Protein AF-A0A2K3PQ60-F1 (afdb_monomer_lite)

Secondary structure (DSSP, 8-state):
------SS-S-S---S-TTTT-S-TT-TTTTTSHHHHTTGGGS-SSSHHHHHHHHHHHHHSTTHHHHHHHHHHHH-STHHHHHHHHHHHHHHHHHHHHHHHHHHHHHHHHHHHHHHHTTTTS----------------S-HHHHHHHHHHHHHHHHHHHHT-----

Organism: Trifolium pratense (NCBI:txid57577)

pLDDT: mean 74.48, std 17.89, range [38.78, 97.0]

Radius of gyration: 37.46 Å; chains: 1; bounding box: 110×28×104 Å

Sequence (166 aa):
DSLPPSCKNVEIDKAPNIFGGLVNAGNPDLEATDLAANDYLLFNFNDYPNGMVTLFNLLVSEVWEELMESYRDLTGTSWSYVYFISFYLITVLLLLNLIIAFVLEAFFAEIELESSENSDGNDKEVAGDRYPRRRTLGTKSRSQRVDALLHHMLSAELSQNQPSNT

InterPro domains:
  IPR005821 Ion transport domain [PF00520] (37-108)
  IPR044581 Two pore calcium channel protein 1, plant [PTHR46988] (17-162)

Structure (mmCIF, N/CA/C/O backbone):
data_AF-A0A2K3PQ60-F1
#
_entry.id   AF-A0A2K3PQ60-F1
#
loop_
_atom_site.group_PDB
_atom_site.id
_atom_site.type_symbol
_atom_site.label_atom_id
_atom_site.label_alt_id
_atom_site.label_comp_id
_atom_site.label_asym_id
_atom_site.label_entity_id
_atom_site.label_seq_id
_atom_site.pdbx_PDB_ins_code
_atom_site.Cartn_x
_atom_site.Cartn_y
_atom_site.Cartn_z
_atom_site.occupancy
_atom_site.B_iso_or_equiv
_atom_site.auth_seq_id
_atom_site.auth_comp_id
_atom_site.auth_asym_id
_atom_site.auth_atom_id
_atom_site.pdbx_PDB_model_num
ATOM 1 N N . ASP A 1 1 ? 26.338 -11.193 -45.233 1.00 41.50 1 ASP A N 1
ATOM 2 C CA . ASP A 1 1 ? 25.538 -10.275 -44.400 1.00 41.50 1 ASP A CA 1
ATOM 3 C C . ASP A 1 1 ? 24.624 -11.059 -43.483 1.00 41.50 1 ASP A C 1
ATOM 5 O O . ASP A 1 1 ? 23.503 -11.418 -43.816 1.00 41.50 1 ASP A O 1
ATOM 9 N N . SER A 1 2 ? 25.209 -11.452 -42.358 1.00 45.62 2 SER A N 1
ATOM 10 C CA . SER A 1 2 ? 24.643 -12.317 -41.332 1.00 45.62 2 SER A CA 1
ATOM 11 C C . SER A 1 2 ? 23.866 -11.490 -40.311 1.00 45.62 2 SER A C 1
ATOM 13 O O . SER A 1 2 ? 24.456 -10.910 -39.402 1.00 45.62 2 SER A O 1
ATOM 15 N N . LEU A 1 3 ? 22.545 -11.463 -40.441 1.00 57.12 3 LEU A N 1
ATOM 16 C CA . LEU A 1 3 ? 21.645 -11.160 -39.331 1.00 57.12 3 LEU A CA 1
ATOM 17 C C . LEU A 1 3 ? 21.196 -12.491 -38.721 1.00 57.12 3 LEU A C 1
ATOM 19 O O . LEU A 1 3 ? 20.536 -13.259 -39.424 1.00 57.12 3 LEU A O 1
ATOM 23 N N . PRO A 1 4 ? 21.510 -12.801 -37.453 1.00 51.75 4 PRO A N 1
ATOM 24 C CA . PRO A 1 4 ? 20.828 -13.880 -36.766 1.00 51.75 4 PRO A CA 1
ATOM 25 C C . PRO A 1 4 ? 19.471 -13.377 -36.242 1.00 51.75 4 PRO A C 1
ATOM 27 O O . PRO A 1 4 ? 19.413 -12.401 -35.488 1.00 51.75 4 PRO A O 1
ATOM 30 N N . PRO A 1 5 ? 18.360 -14.035 -36.609 1.00 63.16 5 PRO A N 1
ATOM 31 C CA . PRO A 1 5 ? 17.075 -13.826 -35.976 1.00 63.16 5 PRO A CA 1
ATOM 32 C C . PRO A 1 5 ? 17.008 -14.740 -34.754 1.00 63.16 5 PRO A C 1
ATOM 34 O O . PRO A 1 5 ? 16.915 -15.951 -34.919 1.00 63.16 5 PRO A O 1
ATOM 37 N N . SER A 1 6 ? 17.075 -14.181 -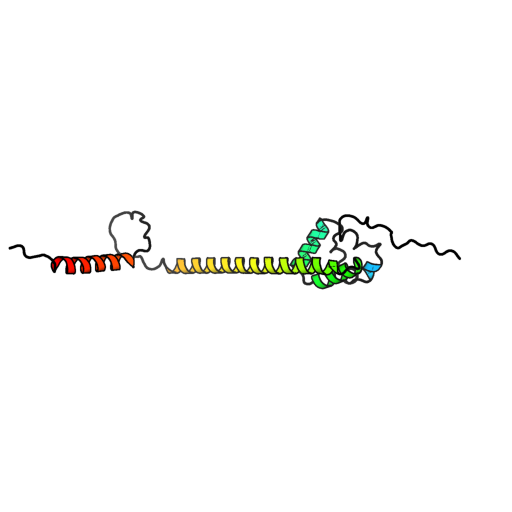33.544 1.00 51.06 6 SER A N 1
ATOM 38 C CA . SER A 1 6 ? 16.396 -14.691 -32.332 1.00 51.06 6 SER A CA 1
ATOM 39 C C . SER A 1 6 ? 17.040 -14.146 -31.061 1.00 51.06 6 SER A C 1
ATOM 41 O O . SER A 1 6 ? 17.821 -14.825 -30.411 1.00 51.06 6 SER A O 1
ATOM 43 N N . CYS A 1 7 ? 16.619 -12.950 -30.659 1.00 49.50 7 CYS A N 1
ATOM 44 C CA . CYS A 1 7 ? 16.615 -12.547 -29.248 1.00 49.50 7 CYS A CA 1
ATOM 45 C C . CYS A 1 7 ? 15.219 -12.041 -28.853 1.00 49.50 7 CYS A C 1
ATOM 47 O O . CYS A 1 7 ? 15.092 -11.080 -28.109 1.00 49.50 7 CYS A O 1
ATOM 49 N N . LYS A 1 8 ? 14.150 -12.631 -29.411 1.00 51.28 8 LYS A N 1
ATOM 50 C CA . LYS A 1 8 ? 12.766 -12.333 -28.991 1.00 51.28 8 LYS A CA 1
ATOM 51 C C . LYS A 1 8 ? 12.155 -13.403 -28.084 1.00 51.28 8 LYS A C 1
ATOM 53 O O . LYS A 1 8 ? 11.073 -13.180 -27.569 1.00 51.28 8 LYS A O 1
ATOM 58 N N . ASN A 1 9 ? 12.853 -14.520 -27.864 1.00 44.72 9 ASN A N 1
ATOM 59 C CA . ASN A 1 9 ? 12.321 -15.685 -27.150 1.00 44.72 9 ASN A CA 1
ATOM 60 C C . ASN A 1 9 ? 13.321 -16.269 -26.138 1.00 44.72 9 ASN A C 1
ATOM 62 O O . ASN A 1 9 ? 13.323 -17.477 -25.910 1.00 44.72 9 ASN A O 1
ATOM 66 N N . VAL A 1 10 ? 14.187 -15.437 -25.551 1.00 47.00 10 VAL A N 1
ATOM 67 C CA . VAL A 1 10 ? 14.928 -15.858 -24.356 1.00 47.00 10 VAL A CA 1
ATOM 68 C C . VAL A 1 10 ? 13.956 -15.761 -23.184 1.00 47.00 10 VAL A C 1
ATOM 70 O O . VAL A 1 10 ? 13.813 -14.727 -22.544 1.00 47.00 10 VAL A O 1
ATOM 73 N N . GLU A 1 11 ? 13.258 -16.877 -22.988 1.00 49.69 11 GLU A N 1
ATOM 74 C CA . GLU A 1 11 ? 13.040 -17.430 -21.656 1.00 49.69 11 GLU A CA 1
ATOM 75 C C . GLU A 1 11 ? 11.969 -16.713 -20.818 1.00 49.69 11 GLU A C 1
ATOM 77 O O . GLU A 1 11 ? 12.224 -16.016 -19.835 1.00 49.69 11 GLU A O 1
ATOM 82 N N . ILE A 1 12 ? 10.714 -17.010 -21.173 1.00 47.19 12 ILE A N 1
ATOM 83 C CA . ILE A 1 12 ? 9.588 -17.115 -20.229 1.00 47.19 12 ILE A CA 1
ATOM 84 C C . ILE A 1 12 ? 9.868 -18.308 -19.290 1.00 47.19 12 ILE A C 1
ATOM 86 O O . ILE A 1 12 ? 9.159 -19.305 -19.303 1.00 47.19 12 ILE A O 1
ATOM 90 N N . ASP A 1 13 ? 10.966 -18.232 -18.546 1.00 44.25 13 ASP A N 1
ATOM 91 C CA . ASP A 1 13 ? 11.370 -19.199 -17.516 1.00 44.25 13 ASP A CA 1
ATOM 92 C C . ASP A 1 13 ? 12.021 -18.459 -16.329 1.00 44.25 13 ASP A C 1
ATOM 94 O O . ASP A 1 13 ? 12.782 -19.008 -15.532 1.00 44.25 13 ASP A O 1
ATOM 98 N N . LYS A 1 14 ? 11.693 -17.167 -16.167 1.00 49.06 14 LYS A N 1
ATOM 99 C CA . LYS A 1 14 ? 11.963 -16.455 -14.919 1.00 49.06 14 LYS A CA 1
ATOM 100 C C . LYS A 1 14 ? 10.977 -16.955 -13.863 1.00 49.06 14 LYS A C 1
ATOM 102 O O . LYS A 1 14 ? 9.769 -16.862 -14.048 1.00 49.06 14 LYS A O 1
ATOM 107 N N . ALA A 1 15 ? 11.557 -17.528 -12.812 1.00 46.41 15 ALA A N 1
ATOM 108 C CA . ALA A 1 15 ? 11.003 -18.024 -11.556 1.00 46.41 15 ALA A CA 1
ATOM 109 C C . ALA A 1 15 ? 9.571 -17.572 -11.167 1.00 46.41 15 ALA A C 1
ATOM 111 O O . ALA A 1 15 ? 9.178 -16.439 -11.422 1.00 46.41 15 ALA A O 1
ATOM 112 N N . PRO A 1 16 ? 8.830 -18.384 -10.385 1.00 55.47 16 PRO A N 1
ATOM 113 C CA . PRO A 1 16 ? 7.489 -18.051 -9.876 1.00 55.47 16 PRO A CA 1
ATOM 114 C C . PRO A 1 16 ? 7.423 -16.812 -8.955 1.00 55.47 16 PRO A C 1
ATOM 116 O O . PRO A 1 16 ? 6.356 -16.492 -8.437 1.00 55.47 16 PRO A O 1
ATOM 119 N N . ASN A 1 17 ? 8.542 -16.119 -8.726 1.00 67.06 17 ASN A N 1
ATOM 120 C CA . ASN A 1 17 ? 8.611 -14.903 -7.933 1.00 67.06 17 ASN A CA 1
ATOM 121 C C . ASN A 1 17 ? 8.631 -13.677 -8.860 1.00 67.06 17 ASN A C 1
ATOM 123 O O . ASN A 1 17 ? 9.671 -13.327 -9.411 1.00 67.06 17 ASN A O 1
ATOM 127 N N . ILE A 1 18 ? 7.471 -13.028 -8.997 1.00 76.69 18 ILE A N 1
ATOM 128 C CA . ILE A 1 18 ? 7.220 -11.867 -9.873 1.00 76.69 18 ILE A CA 1
ATOM 129 C C . ILE A 1 18 ? 8.225 -10.725 -9.636 1.00 76.69 18 ILE A C 1
ATOM 131 O O . ILE A 1 18 ? 8.555 -9.999 -10.569 1.00 76.69 18 ILE A O 1
ATOM 135 N N . PHE A 1 19 ? 8.739 -10.593 -8.409 1.00 84.81 19 PHE A N 1
ATOM 136 C CA . PHE A 1 19 ? 9.642 -9.511 -8.007 1.00 84.81 19 PHE A CA 1
ATOM 137 C C . PHE A 1 19 ? 11.022 -9.995 -7.536 1.00 84.81 19 PHE A C 1
ATOM 139 O O . PHE A 1 19 ? 11.863 -9.195 -7.122 1.00 84.81 19 PHE A O 1
ATOM 146 N N . GLY A 1 20 ? 11.266 -11.305 -7.592 1.00 83.62 20 GLY A N 1
ATOM 147 C CA . GLY A 1 20 ? 12.489 -11.911 -7.084 1.00 83.62 20 GLY A CA 1
ATOM 148 C C . GLY A 1 20 ? 13.692 -11.604 -7.966 1.00 83.62 20 GLY A C 1
ATOM 149 O O . GLY A 1 20 ? 13.667 -11.837 -9.173 1.00 83.62 20 GLY A O 1
ATOM 150 N N . GLY A 1 21 ? 14.770 -11.114 -7.357 1.00 84.38 21 GLY A N 1
ATOM 151 C CA . GLY A 1 21 ? 16.031 -10.855 -8.042 1.00 84.38 21 GLY A CA 1
ATOM 152 C C . GLY A 1 21 ? 16.048 -9.573 -8.874 1.00 84.38 21 GLY A C 1
ATOM 153 O O . GLY A 1 21 ? 17.008 -9.377 -9.610 1.00 84.38 21 GLY A O 1
ATOM 154 N N . LEU A 1 22 ? 15.037 -8.701 -8.780 1.00 84.81 22 LEU A N 1
ATOM 155 C CA . LEU A 1 22 ? 15.017 -7.420 -9.504 1.00 84.81 22 LEU A CA 1
ATOM 156 C C . LEU A 1 22 ? 15.971 -6.386 -8.892 1.00 84.81 22 LEU A C 1
ATOM 158 O O . LEU A 1 22 ? 16.652 -5.663 -9.619 1.00 84.81 22 LEU A O 1
ATOM 162 N N . VAL A 1 23 ? 16.048 -6.348 -7.562 1.00 85.44 23 VAL A N 1
ATOM 163 C CA . VAL A 1 23 ? 16.907 -5.425 -6.813 1.00 85.44 23 VAL A CA 1
ATOM 164 C C . VAL A 1 23 ? 18.216 -6.141 -6.501 1.00 85.44 23 VAL A C 1
ATOM 166 O O . VAL A 1 23 ? 18.329 -6.847 -5.502 1.00 85.44 23 VAL A O 1
ATOM 169 N N . ASN A 1 24 ? 19.200 -6.035 -7.391 1.00 84.88 24 ASN A N 1
ATOM 170 C CA . ASN A 1 24 ? 20.519 -6.631 -7.200 1.00 84.88 24 ASN A CA 1
ATOM 171 C C . ASN A 1 24 ? 21.621 -5.722 -7.773 1.00 84.88 24 ASN A C 1
ATOM 173 O O . ASN A 1 24 ? 21.385 -4.993 -8.731 1.00 84.88 24 ASN A O 1
ATOM 177 N N . ALA A 1 25 ? 22.836 -5.807 -7.224 1.00 78.25 25 ALA A N 1
ATOM 178 C CA . ALA A 1 25 ? 23.977 -4.974 -7.631 1.00 78.25 25 ALA A CA 1
ATOM 179 C C . ALA A 1 25 ? 24.477 -5.223 -9.073 1.00 78.25 25 ALA A C 1
ATOM 181 O O . ALA A 1 25 ? 25.339 -4.503 -9.564 1.00 78.25 25 ALA A O 1
ATOM 182 N N . GLY A 1 26 ? 23.986 -6.269 -9.743 1.00 77.06 26 GLY A N 1
ATOM 183 C CA . GLY A 1 26 ? 24.288 -6.573 -11.141 1.00 77.06 26 GLY A CA 1
ATOM 184 C C . GLY A 1 26 ? 23.251 -6.036 -12.130 1.00 77.06 26 GLY A C 1
ATOM 185 O O . GLY A 1 26 ? 23.427 -6.237 -13.331 1.00 77.06 26 GLY A O 1
ATOM 186 N N . ASN A 1 27 ? 22.179 -5.391 -11.657 1.00 83.19 27 ASN A N 1
ATOM 187 C CA . ASN A 1 27 ? 21.133 -4.832 -12.500 1.00 83.19 27 ASN A CA 1
ATOM 188 C C . ASN A 1 27 ? 21.428 -3.348 -12.795 1.00 83.19 27 ASN A C 1
ATOM 190 O O . ASN A 1 27 ? 21.254 -2.520 -11.903 1.00 83.19 27 ASN A O 1
ATOM 194 N N . PRO A 1 28 ? 21.855 -2.984 -14.019 1.00 82.25 28 PRO A N 1
ATOM 195 C CA . PRO A 1 28 ? 22.188 -1.598 -14.351 1.00 82.25 28 PRO A CA 1
ATOM 196 C C . PRO A 1 28 ? 20.964 -0.674 -14.342 1.00 82.25 28 PRO A C 1
ATOM 198 O O . PRO A 1 28 ? 21.117 0.524 -14.126 1.00 82.25 28 PRO A O 1
ATOM 201 N N . ASP A 1 29 ? 19.762 -1.222 -14.536 1.00 83.50 29 ASP A N 1
ATOM 202 C CA . ASP A 1 29 ? 18.521 -0.445 -14.541 1.00 83.50 29 ASP A CA 1
ATOM 203 C C . ASP A 1 29 ? 18.135 0.011 -13.123 1.00 83.50 29 ASP A C 1
ATOM 205 O O . ASP A 1 29 ? 17.374 0.958 -12.968 1.00 83.50 29 ASP A O 1
ATOM 209 N N . LEU A 1 30 ? 18.698 -0.614 -12.082 1.00 84.69 30 LEU A N 1
ATOM 210 C CA . LEU A 1 30 ? 18.457 -0.262 -10.682 1.00 84.69 30 LEU A CA 1
ATOM 211 C C . LEU A 1 30 ? 19.082 1.082 -10.296 1.00 84.69 30 LEU A C 1
ATOM 213 O O . LEU A 1 30 ? 18.458 1.853 -9.575 1.00 84.69 30 LEU A O 1
ATOM 217 N N . GLU A 1 31 ? 20.275 1.387 -10.809 1.00 81.75 31 GLU A N 1
ATOM 218 C CA . GLU A 1 31 ? 20.984 2.652 -10.546 1.00 81.75 31 GLU A CA 1
ATOM 219 C C . GLU A 1 31 ? 20.219 3.876 -11.072 1.00 81.75 31 GLU A C 1
ATOM 221 O O . GLU A 1 31 ? 20.435 4.996 -10.617 1.00 81.75 31 GLU A O 1
ATOM 226 N N . ALA A 1 32 ? 19.320 3.669 -12.039 1.00 81.94 32 ALA A N 1
ATOM 227 C CA . ALA A 1 32 ? 18.470 4.717 -12.590 1.00 81.94 32 ALA A CA 1
ATOM 228 C C . ALA A 1 32 ? 17.185 4.951 -11.777 1.00 81.94 32 ALA A C 1
ATOM 230 O O . ALA A 1 32 ? 16.455 5.892 -12.079 1.00 81.94 32 ALA A O 1
ATOM 231 N N . THR A 1 33 ? 16.897 4.108 -10.781 1.00 86.19 33 THR A N 1
ATOM 232 C CA . THR A 1 33 ? 15.675 4.193 -9.972 1.00 86.19 33 THR A CA 1
ATOM 233 C C . THR A 1 33 ? 15.905 4.912 -8.649 1.00 86.19 33 THR A C 1
ATOM 235 O O . THR A 1 33 ? 17.001 4.877 -8.081 1.00 86.19 33 THR A O 1
ATOM 238 N N . ASP A 1 34 ? 14.833 5.485 -8.102 1.00 84.50 34 ASP A N 1
ATOM 239 C CA . ASP A 1 34 ? 14.861 6.156 -6.799 1.00 84.50 34 ASP A CA 1
ATOM 240 C C . ASP A 1 34 ? 15.229 5.200 -5.652 1.00 84.50 34 ASP A C 1
ATOM 242 O O . ASP A 1 34 ? 15.772 5.628 -4.634 1.00 84.50 34 ASP A O 1
ATOM 246 N N . LEU A 1 35 ? 15.050 3.885 -5.841 1.00 85.31 35 LEU A N 1
ATOM 247 C CA . LEU A 1 35 ? 15.510 2.878 -4.881 1.00 85.31 35 LEU A CA 1
ATOM 248 C C . LEU A 1 35 ? 17.019 2.929 -4.627 1.00 85.31 35 LEU A C 1
ATOM 250 O O . LEU A 1 35 ? 17.446 2.756 -3.486 1.00 85.31 35 LEU A O 1
ATOM 254 N N . ALA A 1 36 ? 17.826 3.135 -5.668 1.00 84.50 36 ALA A N 1
ATOM 255 C CA . ALA A 1 36 ? 19.272 3.264 -5.514 1.00 84.50 36 ALA A CA 1
ATOM 256 C C . ALA A 1 36 ? 19.649 4.661 -5.003 1.00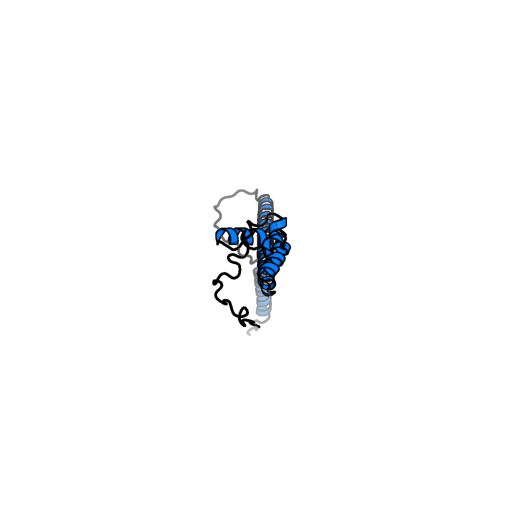 84.50 36 ALA A C 1
ATOM 258 O O . ALA A 1 36 ? 20.518 4.786 -4.141 1.00 84.50 36 ALA A O 1
ATOM 259 N N . ALA A 1 37 ? 18.959 5.701 -5.482 1.00 84.44 37 ALA A N 1
ATOM 260 C CA . ALA A 1 37 ? 19.224 7.084 -5.091 1.00 84.44 37 ALA A CA 1
ATOM 261 C C . ALA A 1 37 ? 18.974 7.343 -3.594 1.00 84.44 37 ALA A C 1
ATOM 263 O O . ALA A 1 37 ? 19.751 8.058 -2.959 1.00 84.44 37 ALA A O 1
ATOM 264 N N . ASN A 1 38 ? 17.930 6.730 -3.027 1.00 84.75 38 ASN A N 1
ATOM 265 C CA . ASN A 1 38 ? 17.519 6.908 -1.632 1.00 84.75 38 ASN A CA 1
ATOM 266 C C . ASN A 1 38 ? 18.051 5.817 -0.680 1.00 84.75 38 ASN A C 1
ATOM 268 O O . ASN A 1 38 ? 17.635 5.759 0.476 1.00 84.75 38 ASN A O 1
ATOM 272 N N . ASP A 1 39 ? 18.978 4.964 -1.137 1.00 84.62 39 ASP A N 1
ATOM 273 C CA . ASP A 1 39 ? 19.539 3.833 -0.371 1.00 84.62 39 ASP A CA 1
ATOM 274 C C . ASP A 1 39 ? 18.460 2.854 0.152 1.00 84.62 39 ASP A C 1
ATOM 276 O O . ASP A 1 39 ? 18.559 2.236 1.213 1.00 84.62 39 ASP A O 1
ATOM 280 N N . TYR A 1 40 ? 17.392 2.685 -0.629 1.00 86.50 40 TYR A N 1
ATOM 281 C CA . TYR A 1 40 ? 16.252 1.806 -0.349 1.00 86.50 40 TYR A CA 1
ATOM 282 C C . TYR A 1 40 ? 16.441 0.388 -0.894 1.00 86.50 40 TYR A C 1
ATOM 284 O O . TYR A 1 40 ? 15.491 -0.382 -1.021 1.00 86.50 40 TYR A O 1
ATOM 292 N N . LEU A 1 41 ? 17.687 -0.016 -1.141 1.00 85.38 41 LEU A N 1
ATOM 293 C CA . LEU A 1 41 ? 18.037 -1.353 -1.628 1.00 85.38 41 LEU A CA 1
ATOM 294 C C . LEU A 1 41 ? 17.620 -2.476 -0.663 1.00 85.38 41 LEU A C 1
ATOM 296 O O . LEU A 1 41 ? 17.412 -3.620 -1.077 1.00 85.38 41 LEU A O 1
ATOM 300 N N . LEU A 1 42 ? 17.455 -2.153 0.624 1.00 85.44 42 LEU A N 1
ATOM 301 C CA . LEU A 1 42 ? 16.921 -3.072 1.630 1.00 85.44 42 LEU A CA 1
ATOM 302 C C . LEU A 1 42 ? 15.442 -3.425 1.378 1.00 85.44 42 LEU A C 1
ATOM 304 O O . LEU A 1 42 ? 14.992 -4.498 1.780 1.00 85.44 42 LEU A O 1
ATOM 308 N N . PHE A 1 43 ? 14.692 -2.560 0.690 1.00 88.69 43 PHE A N 1
ATOM 309 C CA . PHE A 1 43 ? 13.279 -2.754 0.367 1.00 88.69 43 PHE A CA 1
ATOM 310 C C . PHE A 1 43 ? 13.120 -3.588 -0.906 1.00 88.69 43 PHE A C 1
ATOM 312 O O . PHE A 1 43 ? 12.724 -3.117 -1.976 1.00 88.69 43 PHE A O 1
ATOM 319 N N . ASN A 1 44 ? 13.472 -4.866 -0.788 1.00 88.88 44 ASN A N 1
ATOM 320 C CA . ASN A 1 44 ? 13.415 -5.819 -1.884 1.00 88.88 44 ASN A CA 1
ATOM 321 C C . ASN A 1 44 ? 12.570 -7.064 -1.580 1.00 88.88 44 ASN A C 1
ATOM 323 O O . ASN A 1 44 ? 12.364 -7.442 -0.429 1.00 88.88 44 ASN A O 1
ATOM 327 N N . PHE A 1 45 ? 12.129 -7.738 -2.644 1.00 90.06 45 PHE A N 1
ATOM 328 C CA . PHE A 1 45 ? 11.407 -9.017 -2.590 1.00 90.06 45 PHE A CA 1
ATOM 329 C C . PHE A 1 45 ? 12.289 -10.217 -2.987 1.00 90.06 45 PHE A C 1
ATOM 331 O O . PHE A 1 45 ? 11.781 -11.238 -3.464 1.00 90.06 45 PHE A O 1
ATOM 338 N N . ASN A 1 46 ? 13.614 -10.112 -2.814 1.00 88.75 46 ASN A N 1
ATOM 339 C CA . ASN A 1 46 ? 14.536 -11.206 -3.144 1.00 88.75 46 ASN A CA 1
ATOM 340 C C . ASN A 1 46 ? 14.378 -12.389 -2.184 1.00 88.75 46 ASN A C 1
ATOM 342 O O . ASN A 1 46 ? 14.444 -13.539 -2.611 1.00 88.75 46 ASN A O 1
ATOM 346 N N . ASP A 1 47 ? 14.103 -12.093 -0.913 1.00 89.12 47 ASP A N 1
ATOM 347 C CA . ASP A 1 47 ? 13.931 -13.070 0.156 1.00 89.12 47 ASP A CA 1
ATOM 348 C C . ASP A 1 47 ? 12.671 -12.762 0.965 1.00 89.12 47 ASP A C 1
ATOM 350 O O . ASP A 1 47 ? 12.256 -11.608 1.087 1.00 89.12 47 ASP A O 1
ATOM 354 N N . TYR A 1 48 ? 12.091 -13.789 1.589 1.00 87.56 48 TYR A N 1
ATOM 355 C CA . TYR A 1 48 ? 10.874 -13.637 2.391 1.00 87.56 48 TYR A CA 1
ATOM 356 C C . TYR A 1 48 ? 11.002 -12.587 3.518 1.00 87.56 48 TYR A C 1
ATOM 358 O O . TYR A 1 48 ? 10.121 -11.732 3.611 1.00 87.56 48 TYR A O 1
ATOM 366 N N . PRO A 1 49 ? 12.072 -12.558 4.345 1.00 90.50 49 PRO A N 1
ATOM 367 C CA . PRO A 1 49 ? 12.200 -11.549 5.400 1.00 90.50 49 PRO A CA 1
ATOM 368 C C . PRO A 1 49 ? 12.302 -10.114 4.865 1.00 90.50 49 PRO A C 1
ATOM 370 O O . PRO A 1 49 ? 11.646 -9.223 5.399 1.00 90.50 49 PRO A O 1
ATOM 373 N N . ASN A 1 50 ? 13.062 -9.897 3.787 1.00 89.69 50 ASN A N 1
ATOM 374 C CA . ASN A 1 50 ? 13.176 -8.582 3.145 1.00 89.69 50 ASN A CA 1
ATOM 375 C C . ASN A 1 50 ? 11.833 -8.148 2.541 1.00 89.69 50 ASN A C 1
ATOM 377 O O . ASN A 1 50 ? 11.421 -6.999 2.701 1.00 89.69 50 ASN A O 1
ATOM 381 N N . GLY A 1 51 ? 11.089 -9.092 1.955 1.00 90.38 51 GLY A N 1
ATOM 382 C CA . GLY A 1 51 ? 9.729 -8.856 1.480 1.00 90.38 51 GLY A CA 1
ATOM 383 C C . GLY A 1 51 ? 8.790 -8.426 2.608 1.00 90.38 51 GLY A C 1
ATOM 384 O O . GLY A 1 51 ? 8.055 -7.456 2.453 1.00 90.38 51 GLY A O 1
ATOM 385 N N . MET A 1 52 ? 8.857 -9.069 3.778 1.00 90.56 52 MET A N 1
ATOM 386 C CA . MET A 1 52 ? 8.054 -8.679 4.945 1.00 90.56 52 MET A CA 1
ATOM 387 C C . MET A 1 52 ? 8.390 -7.270 5.448 1.00 90.56 52 MET A C 1
ATOM 389 O O . MET A 1 52 ? 7.479 -6.502 5.751 1.00 90.56 52 MET A O 1
ATOM 393 N N . VAL A 1 53 ? 9.676 -6.906 5.506 1.00 90.88 53 VAL A N 1
ATOM 394 C CA . VAL A 1 53 ? 10.108 -5.542 5.867 1.00 90.88 53 VAL A CA 1
ATOM 395 C C . VAL A 1 53 ? 9.607 -4.527 4.840 1.00 90.88 53 VAL A C 1
ATOM 397 O O . VAL A 1 53 ? 9.127 -3.459 5.213 1.00 90.88 53 VAL A O 1
ATOM 400 N N . THR A 1 54 ? 9.660 -4.869 3.555 1.00 90.38 54 THR A N 1
ATOM 401 C CA . THR A 1 54 ? 9.149 -4.019 2.473 1.00 90.38 54 THR A CA 1
ATOM 402 C C . THR A 1 54 ? 7.642 -3.792 2.614 1.00 90.38 54 THR A C 1
ATOM 404 O O . THR A 1 54 ? 7.196 -2.649 2.584 1.00 90.38 54 THR A O 1
ATOM 407 N N . LEU A 1 55 ? 6.856 -4.849 2.860 1.00 89.50 55 LEU A N 1
ATOM 408 C CA . LEU A 1 55 ? 5.408 -4.744 3.093 1.00 89.50 55 LEU A CA 1
ATOM 409 C C . LEU A 1 55 ? 5.068 -3.937 4.351 1.00 89.50 55 LEU A C 1
ATOM 411 O O . LEU A 1 55 ? 4.096 -3.188 4.353 1.00 89.50 55 LEU A O 1
ATOM 415 N N . PHE A 1 56 ? 5.864 -4.065 5.414 1.00 88.50 56 PHE A N 1
ATOM 416 C CA . PHE A 1 56 ? 5.702 -3.250 6.616 1.00 88.50 56 PHE A CA 1
ATOM 417 C C . PHE A 1 56 ? 5.981 -1.763 6.346 1.00 88.50 56 PHE A C 1
ATOM 419 O O . PHE A 1 56 ? 5.227 -0.907 6.800 1.00 88.50 56 PHE A O 1
ATOM 426 N N . ASN A 1 57 ? 7.016 -1.439 5.568 1.00 88.31 57 ASN A N 1
ATOM 427 C CA . ASN A 1 57 ? 7.287 -0.051 5.187 1.00 88.31 57 ASN A CA 1
ATOM 428 C C . ASN A 1 57 ? 6.205 0.509 4.256 1.00 88.31 57 ASN A C 1
ATOM 430 O O . ASN A 1 57 ? 5.775 1.635 4.464 1.00 88.31 57 ASN A O 1
ATOM 434 N N . LEU A 1 58 ? 5.682 -0.286 3.315 1.00 88.00 58 LEU A N 1
ATOM 435 C CA . LEU A 1 58 ? 4.507 0.076 2.502 1.00 88.00 58 LEU A CA 1
ATOM 436 C C . LEU A 1 58 ? 3.261 0.391 3.349 1.00 88.00 58 LEU A C 1
ATOM 438 O O . LEU A 1 58 ? 2.360 1.084 2.887 1.00 88.00 58 LEU A O 1
ATOM 442 N N . LEU A 1 59 ? 3.192 -0.154 4.565 1.00 85.81 59 LEU A N 1
ATOM 443 C CA . LEU A 1 59 ? 2.072 -0.005 5.489 1.00 85.81 59 LEU A CA 1
ATOM 444 C C . LEU A 1 59 ? 2.208 1.226 6.404 1.00 85.81 59 LEU A C 1
ATOM 446 O O . LEU A 1 59 ? 1.196 1.812 6.780 1.00 85.81 59 LEU A O 1
ATOM 450 N N . VAL A 1 60 ? 3.433 1.608 6.778 1.00 82.50 60 VAL A N 1
ATOM 451 C CA . VAL A 1 60 ? 3.703 2.669 7.772 1.00 82.50 60 VAL A CA 1
ATOM 452 C C . VAL A 1 60 ? 4.270 3.946 7.149 1.00 82.50 60 VAL A C 1
ATOM 454 O O . VAL A 1 60 ? 4.075 5.032 7.692 1.00 82.50 60 VAL A O 1
ATOM 457 N N . SER A 1 61 ? 5.003 3.832 6.047 1.00 81.75 61 SER A N 1
ATOM 458 C CA . SER A 1 61 ? 5.779 4.920 5.453 1.00 81.75 61 SER A CA 1
ATOM 459 C C . SER A 1 61 ? 5.209 5.354 4.104 1.00 81.75 61 SER A C 1
ATOM 461 O O . SER A 1 61 ? 4.672 4.551 3.348 1.00 81.75 61 SER A O 1
ATOM 463 N N . GLU A 1 62 ? 5.419 6.623 3.754 1.00 80.75 62 GLU A N 1
ATOM 464 C CA . GLU A 1 62 ? 5.024 7.206 2.458 1.00 80.75 62 GLU A CA 1
ATOM 465 C C . GLU A 1 62 ? 5.975 6.825 1.298 1.00 80.75 62 GLU A C 1
ATOM 467 O O . GLU A 1 62 ? 5.971 7.450 0.248 1.00 80.75 62 GLU A O 1
ATOM 472 N N . VAL A 1 63 ? 6.789 5.772 1.454 1.00 86.19 63 VAL A N 1
ATOM 473 C CA . VAL A 1 63 ? 7.773 5.307 0.444 1.00 86.19 63 VAL A CA 1
ATOM 474 C C . VAL A 1 63 ? 7.101 4.492 -0.681 1.00 86.19 63 VAL A C 1
ATOM 476 O O . VAL A 1 63 ? 7.750 3.981 -1.592 1.00 86.19 63 VAL A O 1
ATOM 479 N N . TRP A 1 64 ? 5.776 4.332 -0.637 1.00 87.12 64 TRP A N 1
ATOM 480 C CA . TRP A 1 64 ? 5.033 3.477 -1.563 1.00 87.12 64 TRP A CA 1
ATOM 481 C C . TRP A 1 64 ? 5.070 3.977 -3.015 1.00 87.12 64 TRP A C 1
ATOM 483 O O . TRP A 1 64 ? 5.093 3.143 -3.919 1.00 87.12 64 TRP A O 1
ATOM 493 N N . GLU A 1 65 ? 5.110 5.294 -3.245 1.00 89.38 65 GLU A N 1
ATOM 494 C CA . GLU A 1 65 ? 5.175 5.884 -4.592 1.00 89.38 65 GLU A CA 1
ATOM 495 C C . GLU A 1 65 ? 6.503 5.541 -5.280 1.00 89.38 65 GLU A C 1
ATOM 497 O O . GLU A 1 65 ? 6.506 4.955 -6.364 1.00 89.38 65 GLU A O 1
ATOM 502 N N . GLU A 1 66 ? 7.619 5.803 -4.595 1.00 88.88 66 GLU A N 1
ATOM 503 C CA . GLU A 1 66 ? 8.980 5.543 -5.081 1.00 88.88 66 GLU A CA 1
ATOM 504 C C . GLU A 1 66 ? 9.231 4.046 -5.309 1.00 88.88 66 GLU A C 1
ATOM 506 O O . GLU A 1 66 ? 9.809 3.641 -6.322 1.00 88.88 66 GLU A O 1
ATOM 511 N N . LEU A 1 67 ? 8.747 3.195 -4.392 1.00 89.25 67 LEU A N 1
ATOM 512 C CA . LEU A 1 67 ? 8.798 1.740 -4.548 1.00 89.25 67 LEU A CA 1
ATOM 513 C C . LEU A 1 67 ? 8.027 1.300 -5.791 1.00 89.25 67 LEU A C 1
ATOM 515 O O . LEU A 1 67 ? 8.537 0.546 -6.616 1.00 89.25 67 LEU A O 1
ATOM 519 N N . MET A 1 68 ? 6.791 1.764 -5.935 1.00 90.75 68 MET A N 1
ATOM 520 C CA . MET A 1 68 ? 5.920 1.381 -7.035 1.00 90.75 68 MET A CA 1
ATOM 521 C C . MET A 1 68 ? 6.491 1.802 -8.398 1.00 90.75 68 MET A C 1
ATOM 523 O O . MET A 1 68 ? 6.464 0.998 -9.334 1.00 90.75 68 MET A O 1
ATOM 527 N N . GLU A 1 69 ? 7.011 3.027 -8.516 1.00 90.25 69 GLU A N 1
ATOM 528 C CA . GLU A 1 69 ? 7.643 3.527 -9.742 1.00 90.25 69 GLU A CA 1
ATOM 529 C C . GLU A 1 69 ? 8.904 2.729 -10.082 1.00 90.25 69 GLU A C 1
ATOM 531 O O . GLU A 1 69 ? 9.010 2.178 -11.181 1.00 90.25 69 GLU A O 1
ATOM 536 N N . SER A 1 70 ? 9.777 2.517 -9.099 1.00 90.00 70 SER A N 1
ATOM 537 C CA . SER A 1 70 ? 11.006 1.747 -9.289 1.00 90.00 70 SER A CA 1
ATOM 538 C C . SER A 1 70 ? 10.725 0.297 -9.695 1.00 90.00 70 SER A C 1
ATOM 540 O O . SER A 1 70 ? 11.335 -0.226 -10.625 1.00 90.00 70 SER A O 1
ATOM 542 N N . TYR A 1 71 ? 9.749 -0.374 -9.072 1.00 89.25 71 TYR A N 1
ATOM 543 C CA . TYR A 1 71 ? 9.369 -1.732 -9.475 1.00 89.25 71 TYR A CA 1
ATOM 544 C C . TYR A 1 71 ? 8.697 -1.780 -10.846 1.00 89.25 71 TYR A C 1
ATOM 546 O O . TYR A 1 71 ? 8.828 -2.786 -11.551 1.00 89.25 71 TYR A O 1
ATOM 554 N N . ARG A 1 72 ? 7.981 -0.730 -11.257 1.00 89.75 72 ARG A N 1
ATOM 555 C CA . ARG A 1 72 ? 7.459 -0.633 -12.622 1.00 89.75 72 ARG A CA 1
ATOM 556 C C . ARG A 1 72 ? 8.596 -0.529 -13.632 1.00 89.75 72 ARG A C 1
ATOM 558 O O . ARG A 1 72 ? 8.531 -1.223 -14.646 1.00 89.75 72 ARG A O 1
ATOM 565 N N . ASP A 1 73 ? 9.618 0.268 -13.349 1.00 88.12 73 ASP A N 1
ATOM 566 C CA . ASP A 1 73 ? 10.773 0.436 -14.234 1.00 88.12 73 ASP A CA 1
ATOM 567 C C . ASP A 1 73 ? 11.592 -0.853 -14.332 1.00 88.12 73 ASP A C 1
ATOM 569 O O . ASP A 1 73 ? 11.872 -1.323 -15.433 1.00 88.12 73 ASP A O 1
ATOM 573 N N . LEU A 1 74 ? 11.845 -1.510 -13.196 1.00 86.62 74 LEU A N 1
ATOM 574 C CA . LEU A 1 74 ? 12.577 -2.780 -13.132 1.00 86.62 74 LEU A CA 1
ATOM 575 C C . LEU A 1 74 ? 11.834 -3.947 -13.800 1.00 86.62 74 LEU A C 1
ATOM 577 O O . LEU A 1 74 ? 12.456 -4.833 -14.385 1.00 86.62 74 LEU A O 1
ATOM 581 N N . THR A 1 75 ? 10.502 -3.983 -13.701 1.00 85.75 75 THR A N 1
ATOM 582 C CA . THR A 1 75 ? 9.691 -5.055 -14.310 1.00 85.75 75 THR A CA 1
ATOM 583 C C . THR A 1 75 ? 9.357 -4.749 -15.774 1.00 85.75 75 THR A C 1
ATOM 585 O O . THR A 1 75 ? 9.028 -5.654 -16.540 1.00 85.75 75 THR A O 1
ATOM 588 N N . GLY A 1 76 ? 9.380 -3.473 -16.174 1.00 83.19 76 GLY A N 1
ATOM 589 C CA . GLY A 1 76 ? 8.980 -3.008 -17.503 1.00 83.19 76 GLY A CA 1
ATOM 590 C C . GLY A 1 76 ? 7.491 -3.207 -17.824 1.00 83.19 76 GLY A C 1
ATOM 591 O O . GLY A 1 76 ? 7.091 -3.089 -18.983 1.00 83.19 76 GLY A O 1
ATOM 592 N N . THR A 1 77 ? 6.650 -3.530 -16.831 1.00 83.88 77 THR A N 1
ATOM 593 C CA . THR A 1 77 ? 5.217 -3.802 -17.030 1.00 83.88 77 THR A CA 1
ATOM 594 C C . THR A 1 77 ? 4.338 -2.976 -16.095 1.00 83.88 77 THR A C 1
ATOM 596 O O . THR A 1 77 ? 4.635 -2.795 -14.918 1.00 83.88 77 THR A O 1
ATOM 599 N N . SER A 1 78 ? 3.196 -2.508 -16.606 1.00 86.38 78 SER A N 1
ATOM 600 C CA . SER A 1 78 ? 2.218 -1.745 -15.815 1.00 86.38 78 SER A CA 1
ATOM 601 C C . SER A 1 78 ? 1.433 -2.597 -14.810 1.00 86.38 78 SER A C 1
ATOM 603 O O . SER A 1 78 ? 0.722 -2.047 -13.975 1.00 86.38 78 SER A O 1
ATOM 605 N N . TRP A 1 79 ? 1.550 -3.928 -14.863 1.00 85.81 79 TRP A N 1
ATOM 606 C CA . TRP A 1 79 ? 0.902 -4.829 -13.904 1.00 85.81 79 TRP A CA 1
ATOM 607 C C . TRP A 1 79 ? 1.447 -4.660 -12.482 1.00 85.81 79 TRP A C 1
ATOM 609 O O . TRP A 1 79 ? 0.701 -4.868 -11.526 1.00 85.81 79 TRP A O 1
ATOM 619 N N . SER A 1 80 ? 2.693 -4.195 -12.337 1.00 86.88 80 SER A N 1
ATOM 620 C CA . SER A 1 80 ? 3.285 -3.861 -11.038 1.00 86.88 80 SER A CA 1
ATOM 621 C C . SER A 1 80 ? 2.468 -2.795 -10.299 1.00 86.88 80 SER A C 1
ATOM 623 O O . SER A 1 80 ? 2.224 -2.948 -9.105 1.00 86.88 80 SER A O 1
ATOM 625 N N . TYR A 1 81 ? 1.926 -1.788 -10.999 1.00 89.25 81 TYR A N 1
ATOM 626 C CA . TYR A 1 81 ? 1.059 -0.772 -10.383 1.00 89.25 81 TYR A CA 1
ATOM 627 C C . TYR A 1 81 ? -0.168 -1.385 -9.713 1.00 89.25 81 TYR A C 1
ATOM 629 O O . TYR A 1 81 ? -0.528 -1.014 -8.600 1.00 89.25 81 TYR A O 1
ATOM 637 N N . VAL A 1 82 ? -0.802 -2.354 -10.375 1.00 90.62 82 VAL A N 1
ATOM 638 C CA . VAL A 1 82 ? -2.012 -3.000 -9.855 1.00 90.62 82 VAL A CA 1
ATOM 639 C C . VAL A 1 82 ? -1.713 -3.726 -8.542 1.00 90.62 82 VAL A C 1
ATOM 641 O O . VAL A 1 82 ? -2.513 -3.651 -7.609 1.00 90.62 82 VAL A O 1
ATOM 644 N N . TYR A 1 83 ? -0.551 -4.376 -8.433 1.00 89.62 83 TYR A N 1
ATOM 645 C CA . TYR A 1 83 ? -0.115 -5.035 -7.201 1.00 89.62 83 TYR A CA 1
ATOM 646 C C . TYR A 1 83 ? 0.050 -4.038 -6.044 1.00 89.62 83 TYR A C 1
ATOM 648 O O . TYR A 1 83 ? -0.601 -4.195 -5.011 1.00 89.62 83 TYR A O 1
ATOM 656 N N . PHE A 1 84 ? 0.848 -2.981 -6.224 1.00 90.31 84 PHE A N 1
ATOM 657 C CA . PHE A 1 84 ? 1.124 -2.022 -5.146 1.00 90.31 84 PHE A CA 1
ATOM 658 C C . PHE A 1 84 ? -0.111 -1.204 -4.752 1.00 90.31 84 PHE A C 1
ATOM 660 O O . PHE A 1 84 ? -0.397 -1.073 -3.564 1.00 90.31 84 PHE A O 1
ATOM 667 N N . ILE A 1 85 ? -0.899 -0.729 -5.724 1.00 91.50 85 ILE A N 1
ATOM 668 C CA . ILE A 1 85 ? -2.118 0.051 -5.453 1.00 91.50 85 ILE A CA 1
ATOM 669 C C . ILE A 1 85 ? -3.155 -0.805 -4.724 1.00 91.50 85 ILE A C 1
ATOM 671 O O . ILE A 1 85 ? -3.759 -0.348 -3.756 1.00 91.50 85 ILE A O 1
ATOM 675 N N . SER A 1 86 ? -3.374 -2.052 -5.153 1.00 91.75 86 SER A N 1
ATOM 676 C CA . SER A 1 86 ? -4.342 -2.925 -4.477 1.00 91.75 86 SER A CA 1
ATOM 677 C C . SER A 1 86 ? -3.917 -3.245 -3.044 1.00 91.75 86 SER A C 1
ATOM 679 O O . SER A 1 86 ? -4.745 -3.154 -2.137 1.00 91.75 86 SER A O 1
ATOM 681 N N . PHE A 1 87 ? -2.634 -3.542 -2.816 1.00 90.12 87 PHE A N 1
ATOM 682 C CA . PHE A 1 87 ? -2.091 -3.756 -1.477 1.00 90.12 87 PHE A CA 1
ATOM 683 C C . PHE A 1 87 ? -2.244 -2.515 -0.591 1.00 90.12 87 PHE A C 1
ATOM 685 O O . PHE A 1 87 ? -2.702 -2.637 0.547 1.00 90.12 87 PHE A O 1
ATOM 692 N N . TYR A 1 88 ? -1.916 -1.331 -1.115 1.00 89.56 88 TYR A N 1
ATOM 693 C CA . TYR A 1 88 ? -2.043 -0.064 -0.396 1.00 89.56 88 TYR A CA 1
ATOM 694 C C . TYR A 1 88 ? -3.498 0.214 -0.014 1.00 89.56 88 TYR A C 1
ATOM 696 O O . TYR A 1 88 ? -3.794 0.446 1.154 1.00 89.56 88 TYR A O 1
ATOM 704 N N . LEU A 1 89 ? -4.435 0.090 -0.961 1.00 91.00 89 LEU A N 1
ATOM 705 C CA . LEU A 1 89 ? -5.859 0.294 -0.692 1.00 91.00 89 LEU A CA 1
ATOM 706 C C . LEU A 1 89 ? -6.389 -0.685 0.356 1.00 91.00 89 LEU A C 1
ATOM 708 O O . LEU A 1 89 ? -7.067 -0.263 1.289 1.00 91.00 89 LEU A O 1
ATOM 712 N N . ILE A 1 90 ? -6.073 -1.978 0.237 1.00 90.38 90 ILE A N 1
ATOM 713 C CA . ILE A 1 90 ? -6.487 -2.983 1.226 1.00 90.38 90 ILE A CA 1
ATOM 714 C C . ILE A 1 90 ? -5.923 -2.621 2.598 1.00 90.38 90 ILE A C 1
ATOM 716 O O . ILE A 1 90 ? -6.666 -2.594 3.573 1.00 90.38 90 ILE A O 1
ATOM 720 N N . THR A 1 91 ? -4.633 -2.308 2.669 1.00 86.94 91 THR A N 1
ATOM 721 C CA . THR A 1 91 ? -3.933 -1.986 3.913 1.00 86.94 91 THR A CA 1
ATOM 722 C C . THR A 1 91 ? -4.495 -0.744 4.585 1.00 86.94 91 THR A C 1
ATOM 724 O O . THR A 1 91 ? -4.819 -0.791 5.767 1.00 86.94 91 THR A O 1
ATOM 727 N N . VAL A 1 92 ? -4.660 0.349 3.842 1.00 86.50 92 VAL A N 1
ATOM 728 C CA . VAL A 1 92 ? -5.201 1.607 4.361 1.00 86.50 92 VAL A CA 1
ATOM 729 C C . VAL A 1 92 ? -6.635 1.408 4.837 1.00 86.50 92 VAL A C 1
ATOM 731 O O . VAL A 1 92 ? -6.972 1.813 5.946 1.00 86.50 92 VAL A O 1
ATOM 734 N N . LEU A 1 93 ? -7.475 0.719 4.059 1.00 90.19 93 LEU A N 1
ATOM 735 C CA . LEU A 1 93 ? -8.840 0.410 4.479 1.00 90.19 93 LEU A CA 1
ATOM 736 C C . LEU A 1 93 ? -8.857 -0.458 5.742 1.00 90.19 93 LEU A C 1
ATOM 738 O O . LEU A 1 93 ? -9.660 -0.215 6.637 1.00 90.19 93 LEU A O 1
ATOM 742 N N . LEU A 1 94 ? -7.990 -1.463 5.841 1.00 89.62 94 LEU A N 1
ATOM 743 C CA . LEU A 1 94 ? -7.974 -2.386 6.974 1.00 89.62 94 LEU A CA 1
ATOM 744 C C . LEU A 1 94 ? -7.410 -1.712 8.233 1.00 89.62 94 LEU A C 1
ATOM 746 O O . LEU A 1 94 ? -8.042 -1.777 9.284 1.00 89.62 94 LEU A O 1
ATOM 750 N N . LEU A 1 95 ? -6.282 -1.004 8.127 1.00 87.81 95 LEU A N 1
ATOM 751 C CA . LEU A 1 95 ? -5.665 -0.283 9.240 1.00 87.81 95 LEU A CA 1
ATOM 752 C C . LEU A 1 95 ? -6.518 0.871 9.746 1.00 87.81 95 LEU A C 1
ATOM 754 O O . LEU A 1 95 ? -6.704 0.978 10.954 1.00 87.81 95 LEU A O 1
ATOM 758 N N . LEU A 1 96 ? -7.042 1.728 8.862 1.00 87.81 96 LEU A N 1
ATOM 759 C CA . LEU A 1 96 ? -7.873 2.851 9.296 1.00 87.81 96 LEU A CA 1
ATOM 760 C C . LEU A 1 96 ? -9.118 2.339 10.017 1.00 87.81 96 LEU A C 1
ATOM 762 O O . LEU A 1 96 ? -9.430 2.815 11.105 1.00 87.81 96 LEU A O 1
ATOM 766 N N . ASN A 1 97 ? -9.787 1.323 9.466 1.00 90.69 97 ASN A N 1
ATOM 767 C CA . ASN A 1 97 ? -10.957 0.740 10.116 1.00 90.69 97 ASN A CA 1
ATOM 768 C C . ASN A 1 97 ? -10.602 0.055 11.445 1.00 90.69 97 ASN A C 1
ATOM 770 O O . ASN A 1 97 ? -11.370 0.162 12.398 1.00 90.69 97 ASN A O 1
ATOM 774 N N . LEU A 1 98 ? -9.441 -0.599 11.540 1.00 94.00 98 LEU A N 1
ATOM 775 C CA . LEU A 1 98 ? -8.971 -1.221 12.779 1.00 94.00 98 LEU A CA 1
ATOM 776 C C . LEU A 1 98 ? -8.649 -0.178 13.857 1.00 94.00 98 LEU A C 1
ATOM 778 O O . LEU A 1 98 ? -9.070 -0.335 15.001 1.00 94.00 98 LEU A O 1
ATOM 782 N N . ILE A 1 99 ? -7.933 0.890 13.501 1.00 94.00 99 ILE A N 1
ATOM 783 C CA . ILE A 1 99 ? -7.574 1.973 14.424 1.00 94.00 99 ILE A CA 1
ATOM 784 C C . ILE A 1 99 ? -8.832 2.699 14.894 1.00 94.00 99 ILE A C 1
ATOM 786 O O . ILE A 1 99 ? -8.983 2.924 16.090 1.00 94.00 99 ILE A O 1
ATOM 790 N N . ILE A 1 100 ? -9.760 3.023 13.987 1.00 95.44 100 ILE A N 1
ATOM 791 C CA . ILE A 1 100 ? -11.033 3.657 14.349 1.00 95.44 100 ILE A CA 1
ATOM 792 C C . ILE A 1 100 ? -11.813 2.760 15.311 1.00 95.44 100 ILE A C 1
ATOM 794 O O . ILE A 1 100 ? -12.257 3.236 16.351 1.00 95.44 100 ILE A O 1
ATOM 798 N N . ALA A 1 101 ? -11.945 1.466 15.004 1.00 96.56 101 ALA A N 1
ATOM 799 C CA . ALA A 1 101 ? -12.633 0.526 15.884 1.00 96.56 101 ALA A CA 1
ATOM 800 C C . ALA A 1 101 ? -11.979 0.464 17.273 1.00 96.56 101 ALA A C 1
ATOM 802 O O . ALA A 1 101 ? -12.674 0.560 18.279 1.00 96.56 101 ALA A O 1
ATOM 803 N N . PHE A 1 102 ? -10.649 0.373 17.332 1.00 96.75 102 PHE A N 1
ATOM 804 C CA . PHE A 1 102 ? -9.902 0.333 18.588 1.00 96.75 102 PHE A CA 1
ATOM 805 C C . PHE A 1 102 ? -10.056 1.619 19.415 1.00 96.75 102 PHE A C 1
ATOM 807 O O . PHE A 1 102 ? -10.286 1.555 20.619 1.00 96.75 102 PHE A O 1
ATOM 814 N N . VAL A 1 103 ? -9.958 2.789 18.779 1.00 97.00 103 VAL A N 1
ATOM 815 C CA . VAL A 1 103 ? -10.107 4.087 19.454 1.00 97.00 103 VAL A CA 1
ATOM 816 C C . VAL A 1 103 ? -11.526 4.270 19.988 1.00 97.00 103 VAL A C 1
ATOM 818 O O . VAL A 1 103 ? -11.694 4.747 21.108 1.00 97.00 103 VAL A O 1
ATOM 821 N N . LEU A 1 104 ? -12.543 3.877 19.217 1.00 96.75 104 LEU A N 1
ATOM 822 C CA . LEU A 1 104 ? -13.935 3.936 19.663 1.00 96.75 104 LEU A CA 1
ATOM 823 C C . LEU A 1 104 ? -14.189 3.000 20.845 1.00 96.75 104 LEU A C 1
ATOM 825 O O . LEU A 1 104 ? -14.821 3.415 21.809 1.00 96.75 104 LEU A O 1
ATOM 829 N N . GLU A 1 105 ? -13.666 1.774 20.797 1.00 96.56 105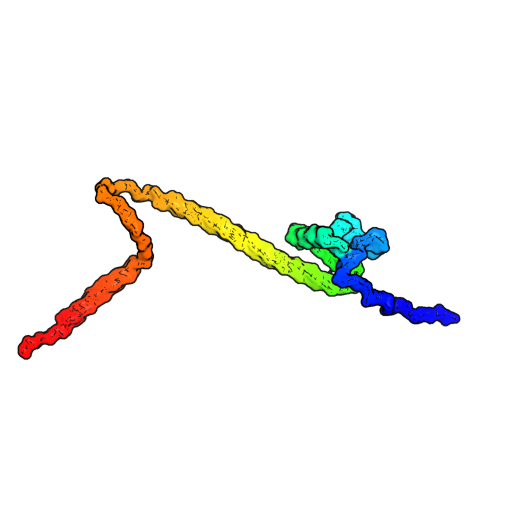 GLU A N 1
ATOM 830 C CA . GLU A 1 105 ? -13.771 0.818 21.902 1.00 96.56 105 GLU A CA 1
ATOM 831 C C . GLU A 1 105 ? -13.131 1.376 23.181 1.00 96.56 105 GLU A C 1
ATOM 833 O O . GLU A 1 105 ? -13.752 1.371 24.242 1.00 96.56 105 GLU A O 1
ATOM 838 N N . ALA A 1 106 ? -11.921 1.935 23.074 1.00 96.12 106 ALA A N 1
ATOM 839 C CA . ALA A 1 106 ? -11.236 2.556 24.204 1.00 96.12 106 ALA A CA 1
ATOM 840 C C . ALA A 1 106 ? -12.018 3.755 24.769 1.00 96.12 106 ALA A C 1
ATOM 842 O O . ALA A 1 106 ? -12.119 3.914 25.982 1.00 96.12 106 ALA A O 1
ATOM 843 N N . PHE A 1 107 ? -12.608 4.578 23.898 1.00 96.44 107 PHE A N 1
ATOM 844 C CA . PHE A 1 107 ? -13.411 5.730 24.304 1.00 96.44 107 PHE A CA 1
ATOM 845 C C . PHE A 1 107 ? -14.715 5.320 25.003 1.00 96.44 107 PHE A C 1
ATOM 847 O O . PHE A 1 107 ? -15.092 5.922 26.006 1.00 96.44 107 PHE A O 1
ATOM 854 N N . PHE A 1 108 ? -15.402 4.284 24.508 1.00 95.19 108 PHE A N 1
ATOM 855 C CA . PHE A 1 108 ? -16.608 3.768 25.157 1.00 95.19 108 PHE A CA 1
ATOM 856 C C . PHE A 1 108 ? -16.312 3.119 26.508 1.00 95.19 108 PHE A C 1
ATOM 858 O O . PHE A 1 108 ? -17.080 3.330 27.446 1.00 95.19 108 PHE A O 1
ATOM 865 N N . ALA A 1 109 ? -15.196 2.395 26.624 1.00 94.12 109 ALA A N 1
ATOM 866 C CA . ALA A 1 109 ? -14.759 1.823 27.892 1.00 94.12 109 ALA A CA 1
ATOM 867 C C . ALA A 1 109 ? -14.517 2.911 28.954 1.00 94.12 109 ALA A C 1
ATOM 869 O O . ALA A 1 109 ? -14.959 2.757 30.089 1.00 94.12 109 ALA A O 1
ATOM 870 N N . GLU A 1 110 ? -13.889 4.033 28.584 1.00 92.62 110 GLU A N 1
ATOM 871 C CA . GLU A 1 110 ? -13.659 5.155 29.507 1.00 92.62 110 GLU A CA 1
ATOM 872 C C . GLU A 1 110 ? -14.976 5.796 29.982 1.00 92.62 110 GLU A C 1
ATOM 874 O O . GLU A 1 110 ? -15.178 5.998 31.178 1.00 92.62 110 GLU A O 1
ATOM 879 N N . ILE A 1 111 ? -15.922 6.041 29.065 1.00 92.81 111 ILE A N 1
ATOM 880 C CA . ILE A 1 111 ? -17.239 6.607 29.411 1.00 92.81 111 ILE A CA 1
ATOM 881 C C . ILE A 1 111 ? -18.011 5.689 30.369 1.00 92.81 111 ILE A C 1
ATOM 883 O O . ILE A 1 111 ? -18.685 6.168 31.287 1.00 92.81 111 ILE A O 1
ATOM 887 N N . GLU A 1 112 ? -17.956 4.371 30.156 1.00 90.06 112 GLU A N 1
ATOM 888 C CA . GLU A 1 112 ? -18.629 3.411 31.031 1.00 90.06 112 GLU A CA 1
ATOM 889 C C . GLU A 1 112 ? -18.059 3.470 32.456 1.00 90.06 112 GLU A C 1
ATOM 891 O O . GLU A 1 112 ? -18.836 3.521 33.418 1.00 90.06 112 GLU A O 1
ATOM 896 N N . LEU A 1 113 ? -16.732 3.575 32.597 1.00 86.12 113 LEU A N 1
ATOM 897 C CA . LEU A 1 113 ? -16.066 3.727 33.893 1.00 86.12 113 LEU A CA 1
ATOM 898 C C . LEU A 1 113 ? -16.481 5.024 34.609 1.00 86.12 113 LEU A C 1
ATOM 900 O O . LEU A 1 113 ? -16.953 4.951 35.747 1.00 86.12 113 LEU A O 1
ATOM 904 N N . GLU A 1 114 ? -16.435 6.181 33.942 1.00 79.88 114 GLU A N 1
ATOM 905 C CA . GLU A 1 114 ? -16.846 7.472 34.532 1.00 79.88 114 GLU A CA 1
ATOM 906 C C . GLU A 1 114 ? -18.333 7.500 34.945 1.00 79.88 114 GLU A C 1
ATOM 908 O O . GLU A 1 114 ? -18.727 8.134 35.933 1.00 79.88 114 GLU A O 1
ATOM 913 N N . SER A 1 115 ? -19.195 6.802 34.196 1.00 75.50 115 SER A N 1
ATOM 914 C CA . SER A 1 115 ? -20.624 6.699 34.516 1.00 75.50 115 SER A CA 1
ATOM 915 C C . SER A 1 115 ? -20.892 5.849 35.764 1.00 75.50 115 SER A C 1
ATOM 917 O O . SER A 1 115 ? -21.847 6.110 36.504 1.00 75.50 115 SER A O 1
ATOM 919 N N . SER A 1 116 ? -20.033 4.857 36.022 1.00 63.81 116 SER A N 1
ATOM 920 C CA . SER A 1 116 ? -20.153 3.953 37.164 1.00 63.81 116 SER A CA 1
ATOM 921 C C . SER A 1 116 ? -19.697 4.598 38.479 1.00 63.81 116 SER A C 1
ATOM 923 O O . SER A 1 116 ? -20.360 4.410 39.500 1.00 63.81 116 SER A O 1
ATOM 925 N N . GLU A 1 117 ? -18.680 5.467 38.457 1.00 59.97 117 GLU A N 1
ATOM 926 C CA . GLU A 1 117 ? -18.232 6.213 39.646 1.00 59.97 117 GLU A CA 1
ATOM 927 C C . GLU A 1 117 ? -19.251 7.269 40.118 1.00 59.97 117 GLU A C 1
ATOM 929 O O . GLU A 1 117 ? -19.334 7.567 41.310 1.00 59.97 117 GLU A O 1
ATOM 934 N N . ASN A 1 118 ? -20.095 7.792 39.221 1.00 56.19 118 ASN A N 1
ATOM 935 C CA . ASN A 1 118 ? -21.135 8.768 39.574 1.00 56.19 118 ASN A CA 1
ATOM 936 C C . ASN A 1 118 ? -22.424 8.154 40.166 1.00 56.19 118 ASN A C 1
ATOM 938 O O . ASN A 1 118 ? -23.256 8.898 40.688 1.00 56.19 118 ASN A O 1
ATOM 942 N N . SER A 1 119 ? -22.618 6.827 40.112 1.00 52.72 119 SER A N 1
ATOM 943 C CA . SER A 1 119 ? -23.821 6.165 40.664 1.00 52.72 119 SER A CA 1
ATOM 944 C C . SER A 1 119 ? -23.679 5.648 42.102 1.00 52.72 119 SER A C 1
ATOM 946 O O . SER A 1 119 ? -24.696 5.383 42.739 1.00 52.72 119 SER A O 1
ATOM 948 N N . ASP A 1 120 ? -22.470 5.568 42.665 1.00 50.34 120 ASP A N 1
ATOM 949 C CA . ASP A 1 120 ? -22.237 4.984 44.003 1.00 50.34 120 ASP A CA 1
ATOM 950 C C . ASP A 1 120 ? -22.426 5.972 45.182 1.00 50.34 120 ASP A C 1
ATOM 952 O O . ASP A 1 120 ? -22.115 5.669 46.337 1.00 50.34 120 ASP A O 1
ATOM 956 N N . GLY A 1 121 ? -22.975 7.166 44.924 1.00 46.53 121 GLY A N 1
ATOM 957 C CA . GLY A 1 121 ? -23.057 8.256 45.904 1.00 46.53 121 GLY A CA 1
ATOM 958 C C . GLY A 1 121 ? -24.358 8.418 46.704 1.00 46.53 121 GLY A C 1
ATOM 959 O O . GLY A 1 121 ? -24.353 9.218 47.637 1.00 46.53 121 GLY A O 1
ATOM 960 N N . ASN A 1 122 ? -25.467 7.731 46.388 1.00 45.12 122 ASN A N 1
ATOM 961 C CA . ASN A 1 122 ? -26.784 8.119 46.943 1.00 45.12 122 ASN A CA 1
ATOM 962 C C . ASN A 1 122 ? -27.511 7.099 47.844 1.00 45.12 122 ASN A C 1
ATOM 964 O O . ASN A 1 122 ? -28.589 7.410 48.346 1.00 45.12 122 ASN A O 1
ATOM 968 N N . ASP A 1 123 ? -26.931 5.938 48.152 1.00 47.47 123 ASP A N 1
ATOM 969 C CA . ASP A 1 123 ? -27.618 4.927 48.974 1.00 47.47 123 ASP A CA 1
ATOM 970 C C . ASP A 1 123 ? -26.981 4.772 50.366 1.00 47.47 123 ASP A C 1
ATOM 972 O O . ASP A 1 123 ? -26.475 3.715 50.747 1.00 47.47 123 ASP A O 1
ATOM 976 N N . LYS A 1 124 ? -27.024 5.839 51.172 1.00 51.59 124 LYS A N 1
ATOM 977 C CA . LYS A 1 124 ? -26.867 5.738 52.632 1.00 51.59 124 LYS A CA 1
ATOM 978 C C . LYS A 1 124 ? -27.961 6.531 53.332 1.00 51.59 124 LYS A C 1
ATOM 980 O O . LYS A 1 124 ? -27.833 7.733 53.495 1.00 51.59 124 LYS A O 1
ATOM 985 N N . GLU A 1 125 ? -29.015 5.826 53.740 1.00 44.19 125 GLU A N 1
ATOM 986 C CA . GLU A 1 125 ? -29.576 5.811 55.103 1.00 44.19 125 GLU A CA 1
ATOM 987 C C . GLU A 1 125 ? -30.972 5.162 55.097 1.00 44.19 125 GLU A C 1
ATOM 989 O O . GLU A 1 125 ? -31.896 5.648 54.458 1.00 44.19 125 GLU A O 1
ATOM 994 N N . VAL A 1 126 ? -31.112 4.019 55.780 1.00 39.56 126 VAL A N 1
ATOM 995 C CA . VAL A 1 126 ? -32.031 3.761 56.911 1.00 39.56 126 VAL A CA 1
ATOM 996 C C . VAL A 1 126 ? -31.852 2.290 57.322 1.00 39.56 126 VAL A C 1
ATOM 998 O O . VAL A 1 126 ? -31.889 1.369 56.508 1.00 39.56 126 VAL A O 1
ATOM 1001 N N . ALA A 1 127 ? -31.596 2.090 58.613 1.00 48.44 127 ALA A N 1
ATOM 1002 C CA . ALA A 1 127 ? -31.311 0.817 59.262 1.00 48.44 127 ALA A CA 1
ATOM 1003 C C . ALA A 1 127 ? -32.501 -0.166 59.274 1.00 48.44 127 ALA A C 1
ATOM 1005 O O . ALA A 1 127 ? -33.641 0.243 59.485 1.00 48.44 127 ALA A O 1
ATOM 1006 N N . GLY A 1 128 ? -32.209 -1.473 59.176 1.00 40.50 128 GLY A N 1
ATOM 1007 C CA . GLY A 1 128 ? -33.120 -2.537 59.619 1.00 40.50 128 GLY A CA 1
ATOM 1008 C C . GLY A 1 128 ? -33.057 -3.853 58.830 1.00 40.50 128 GLY A C 1
ATOM 1009 O O . GLY A 1 128 ? -33.767 -4.017 57.849 1.00 40.50 128 GLY A O 1
ATOM 1010 N N . ASP A 1 129 ? -32.248 -4.802 59.309 1.00 44.66 129 ASP A N 1
ATOM 1011 C CA . ASP A 1 129 ? -32.448 -6.265 59.248 1.00 44.66 129 ASP A CA 1
ATOM 1012 C C . ASP A 1 129 ? -33.089 -6.910 57.990 1.00 44.66 129 ASP A C 1
ATOM 1014 O O . ASP A 1 129 ? -34.296 -7.165 57.940 1.00 44.66 129 ASP A O 1
ATOM 1018 N N . ARG A 1 130 ? -32.243 -7.324 57.029 1.00 45.88 130 ARG A N 1
ATOM 1019 C CA . ARG A 1 130 ? -32.183 -8.675 56.401 1.00 45.88 130 ARG A CA 1
ATOM 1020 C C . ARG A 1 130 ? -31.375 -8.647 55.099 1.00 45.88 130 ARG A C 1
ATOM 1022 O O . ARG A 1 130 ? -31.599 -7.808 54.237 1.00 45.88 130 ARG A O 1
ATOM 1029 N N . TYR A 1 131 ? -30.484 -9.628 54.942 1.00 38.78 131 TYR A N 1
ATOM 1030 C CA . TYR A 1 131 ? -29.710 -9.921 53.726 1.00 38.78 131 TYR A CA 1
ATOM 1031 C C . TYR A 1 131 ? -30.529 -9.759 52.425 1.00 38.78 131 TYR A C 1
ATOM 1033 O O . TYR A 1 131 ? -31.600 -10.370 52.316 1.00 38.78 131 TYR A O 1
ATOM 1041 N N . PRO A 1 132 ? -30.044 -9.028 51.398 1.00 42.81 132 PRO A N 1
ATOM 1042 C CA . PRO A 1 132 ? -30.784 -8.888 50.161 1.00 42.81 132 PRO A CA 1
ATOM 1043 C C . PRO A 1 132 ? -30.551 -10.111 49.273 1.00 42.81 132 PRO A C 1
ATOM 1045 O O . PRO A 1 132 ? -29.449 -10.442 48.834 1.00 42.81 132 PRO A O 1
ATOM 1048 N N . ARG A 1 133 ? -31.655 -10.792 48.989 1.00 44.69 133 ARG A N 1
ATOM 1049 C CA . ARG A 1 133 ? -31.773 -11.799 47.942 1.00 44.69 133 ARG A CA 1
ATOM 1050 C C . ARG A 1 133 ? -31.540 -11.115 46.594 1.00 44.69 133 ARG A C 1
ATOM 1052 O O . ARG A 1 133 ? -32.367 -10.311 46.171 1.00 44.69 133 ARG A O 1
ATOM 1059 N N . ARG A 1 134 ? -30.450 -11.470 45.908 1.00 48.09 134 ARG A N 1
ATOM 1060 C CA . ARG A 1 134 ? -30.169 -11.080 44.518 1.00 48.09 134 ARG A CA 1
ATOM 1061 C C . ARG A 1 134 ? -31.382 -11.453 43.653 1.00 48.09 134 ARG A C 1
ATOM 1063 O O . ARG A 1 134 ? -31.639 -12.630 43.405 1.00 48.09 134 ARG A O 1
ATOM 1070 N N . ARG A 1 135 ? -32.171 -10.461 43.243 1.00 49.38 135 ARG A N 1
ATOM 1071 C CA . ARG A 1 135 ? -33.161 -10.590 42.171 1.00 49.38 135 ARG A CA 1
ATOM 1072 C C . ARG A 1 135 ? -32.784 -9.583 41.104 1.00 49.38 135 ARG A C 1
ATOM 1074 O O . ARG A 1 135 ? -32.877 -8.382 41.321 1.00 49.38 135 ARG A O 1
ATOM 1081 N N . THR A 1 136 ? -32.328 -10.111 39.979 1.00 51.91 136 THR A N 1
ATOM 1082 C CA . THR A 1 136 ? -32.094 -9.404 38.725 1.00 51.91 136 THR A CA 1
ATOM 1083 C C . THR A 1 136 ? -33.356 -8.608 38.377 1.00 51.91 136 THR A C 1
ATOM 1085 O O . THR A 1 136 ? -34.386 -9.188 38.031 1.00 51.91 136 THR A O 1
ATOM 1088 N N . LEU A 1 137 ? -33.309 -7.286 38.547 1.00 52.59 137 LEU A N 1
ATOM 1089 C CA . LEU A 1 137 ? -34.398 -6.377 38.197 1.00 52.59 137 LEU A CA 1
ATOM 1090 C C . LEU A 1 137 ? -34.338 -6.120 36.692 1.00 52.59 137 LEU A C 1
ATOM 1092 O O . LEU A 1 137 ? -33.707 -5.185 36.215 1.00 52.59 137 LEU A O 1
ATOM 1096 N N . GLY A 1 138 ? -34.988 -7.010 35.943 1.00 55.06 138 GLY A N 1
ATOM 1097 C CA . GLY A 1 138 ? -35.320 -6.774 34.546 1.00 55.06 138 GLY A CA 1
ATOM 1098 C C . GLY A 1 138 ? -36.178 -5.516 34.411 1.00 55.06 138 GLY A C 1
ATOM 1099 O O . GLY A 1 138 ? -37.131 -5.300 35.163 1.00 55.06 138 GLY A O 1
ATOM 1100 N N . THR A 1 139 ? -35.837 -4.691 33.432 1.00 49.91 139 THR A N 1
ATOM 1101 C CA . THR A 1 139 ? -36.530 -3.468 33.031 1.00 49.91 139 THR A CA 1
ATOM 1102 C C . THR A 1 139 ? -37.989 -3.757 32.641 1.00 49.91 139 THR A C 1
ATOM 1104 O O . THR A 1 139 ? -38.309 -4.039 31.492 1.00 49.91 139 THR A O 1
ATOM 1107 N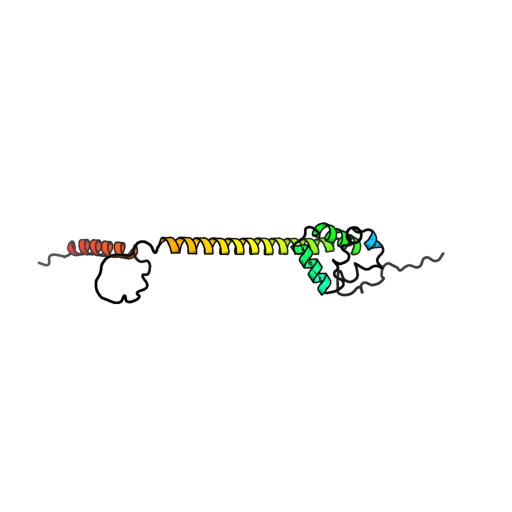 N . LYS A 1 140 ? -38.926 -3.701 33.598 1.00 54.34 140 LYS A N 1
ATOM 1108 C CA . LYS A 1 140 ? -40.372 -3.891 33.330 1.00 54.34 140 LYS A CA 1
ATOM 1109 C C . LYS A 1 140 ? -41.284 -2.791 33.887 1.00 54.34 140 LYS A C 1
ATOM 1111 O O . LYS A 1 140 ? -42.461 -3.023 34.144 1.00 54.34 140 LYS A O 1
ATOM 1116 N N . SER A 1 141 ? -40.786 -1.558 33.983 1.00 61.78 141 SER A N 1
ATOM 1117 C CA . SER A 1 141 ? -41.569 -0.420 34.503 1.00 61.78 141 SER A CA 1
ATOM 1118 C C . SER A 1 141 ? -42.716 0.031 33.576 1.00 61.78 141 SER A C 1
ATOM 1120 O O . SER A 1 141 ? -43.761 0.479 34.046 1.00 61.78 141 SER A O 1
ATOM 1122 N N . ARG A 1 142 ? -42.596 -0.143 32.249 1.00 59.91 142 ARG A N 1
ATOM 1123 C CA . ARG A 1 142 ? -43.641 0.323 31.317 1.00 59.91 142 ARG A CA 1
ATOM 1124 C C . ARG A 1 142 ? -44.824 -0.645 31.196 1.00 59.91 142 ARG A C 1
ATOM 1126 O O . ARG A 1 142 ? -45.961 -0.196 31.128 1.00 59.91 142 ARG A O 1
ATOM 1133 N N . SER A 1 143 ? -44.570 -1.954 31.227 1.00 62.91 143 SER A N 1
ATOM 1134 C CA . SER A 1 143 ? -45.622 -2.968 31.041 1.00 62.91 143 SER A CA 1
ATOM 1135 C C . SER A 1 143 ? -46.533 -3.103 32.265 1.00 62.91 143 SER A C 1
ATOM 1137 O O . SER A 1 143 ? -47.732 -3.283 32.106 1.00 62.91 143 SER A O 1
ATOM 1139 N N . GLN A 1 144 ? -46.001 -2.941 33.484 1.00 67.94 144 GLN A N 1
ATOM 1140 C CA . GLN A 1 144 ? -46.796 -3.084 34.713 1.00 67.94 144 GLN A CA 1
ATOM 1141 C C . GLN A 1 144 ? -47.866 -2.004 34.877 1.00 67.94 144 GLN A C 1
ATOM 1143 O O . GLN A 1 144 ? -48.972 -2.296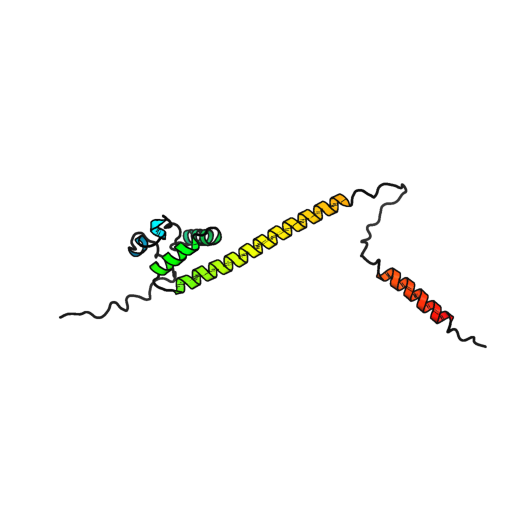 35.326 1.00 67.94 144 GLN A O 1
ATOM 1148 N N . ARG A 1 145 ? -47.558 -0.754 34.505 1.00 67.62 145 ARG A N 1
ATOM 1149 C CA . ARG A 1 145 ? -48.549 0.331 34.558 1.00 67.62 145 ARG A CA 1
ATOM 1150 C C . ARG A 1 145 ? -49.654 0.132 33.521 1.00 67.62 145 ARG A C 1
ATOM 1152 O O . ARG A 1 145 ? -50.803 0.458 33.799 1.00 67.62 145 ARG A O 1
ATOM 1159 N N . VAL A 1 146 ? -49.311 -0.425 32.358 1.00 74.44 146 VAL A N 1
ATOM 1160 C CA . VAL A 1 146 ? -50.283 -0.747 31.305 1.00 74.44 146 VAL A CA 1
ATOM 1161 C C . VAL A 1 146 ? -51.183 -1.907 31.736 1.00 74.44 146 VAL A C 1
ATOM 1163 O O . VAL A 1 146 ? -52.394 -1.771 31.621 1.00 74.44 146 VAL A O 1
ATOM 1166 N N . ASP A 1 147 ? -50.635 -2.976 32.322 1.00 76.50 147 ASP A N 1
ATOM 1167 C CA . ASP A 1 147 ? -51.438 -4.099 32.834 1.00 76.50 147 ASP A CA 1
ATOM 1168 C C . ASP A 1 147 ? -52.394 -3.659 33.951 1.00 76.50 147 ASP A C 1
ATOM 1170 O O . ASP A 1 147 ? -53.566 -4.030 33.948 1.00 76.50 147 ASP A O 1
ATOM 1174 N N . ALA A 1 148 ? -51.933 -2.814 34.879 1.00 76.81 148 ALA A N 1
ATOM 1175 C CA . ALA A 1 148 ? -52.782 -2.295 35.950 1.00 76.81 148 ALA A CA 1
ATOM 1176 C C . ALA A 1 148 ? -53.951 -1.443 35.416 1.00 76.81 148 ALA A C 1
ATOM 1178 O O . ALA A 1 148 ? -55.076 -1.561 35.904 1.00 76.81 148 ALA A O 1
ATOM 1179 N N . LEU A 1 149 ? -53.709 -0.618 34.390 1.00 76.62 149 LEU A N 1
ATOM 1180 C CA . LEU A 1 149 ? -54.761 0.168 33.738 1.00 76.62 149 LEU A CA 1
ATOM 1181 C C . LEU A 1 149 ? -55.723 -0.711 32.934 1.00 76.62 149 LEU A C 1
ATOM 1183 O O . LEU A 1 149 ? -56.933 -0.501 32.991 1.00 76.62 149 LEU A O 1
ATOM 1187 N N . LEU A 1 150 ? -55.201 -1.716 32.2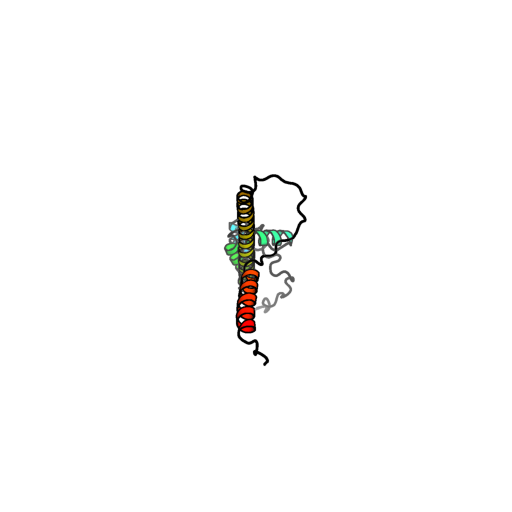30 1.00 77.50 150 LEU A N 1
ATOM 1188 C CA . LEU A 1 150 ? -55.999 -2.626 31.416 1.00 77.50 150 LEU A CA 1
ATOM 1189 C C . LEU A 1 150 ? -56.950 -3.445 32.292 1.00 77.50 150 LEU A C 1
ATOM 1191 O O . LEU A 1 150 ? -58.135 -3.525 31.982 1.00 77.50 150 LEU A O 1
ATOM 1195 N N . HIS A 1 151 ? -56.477 -3.956 33.433 1.00 71.19 151 HIS A N 1
ATOM 1196 C CA . HIS A 1 151 ? -57.330 -4.638 34.408 1.00 71.19 151 HIS A CA 1
ATOM 1197 C C . HIS A 1 151 ? -58.442 -3.737 34.957 1.00 71.19 151 HIS A C 1
ATOM 1199 O O . HIS A 1 151 ? -59.578 -4.192 35.093 1.00 71.19 151 HIS A O 1
ATOM 1205 N N . HIS A 1 152 ? -58.152 -2.460 35.226 1.00 74.00 152 HIS A N 1
ATOM 1206 C CA . HIS A 1 152 ? -59.169 -1.526 35.706 1.00 74.00 152 HIS A CA 1
ATOM 1207 C C . HIS A 1 152 ? -60.231 -1.240 34.632 1.00 74.00 152 HIS A C 1
ATOM 1209 O O . HIS A 1 152 ? -61.423 -1.313 34.924 1.00 74.00 152 HIS A O 1
ATOM 1215 N N . MET A 1 153 ? -59.824 -0.996 33.380 1.00 77.75 153 MET A N 1
ATOM 1216 C CA . MET A 1 153 ? -60.757 -0.772 32.266 1.00 77.75 153 MET A CA 1
ATOM 1217 C C . MET A 1 153 ? -61.635 -1.998 31.986 1.00 77.75 153 MET A C 1
ATOM 1219 O O . MET A 1 153 ? -62.844 -1.860 31.820 1.00 77.75 153 MET A O 1
ATOM 1223 N N . LEU A 1 154 ? -61.057 -3.202 32.009 1.00 73.88 154 LEU A N 1
ATOM 1224 C CA . LEU A 1 154 ? -61.808 -4.444 31.806 1.00 73.88 154 LEU A CA 1
ATOM 1225 C C . LEU A 1 154 ? -62.791 -4.724 32.950 1.00 73.88 154 LEU A C 1
ATOM 1227 O O . LEU A 1 154 ? -63.894 -5.202 32.705 1.00 73.88 154 LEU A O 1
ATOM 1231 N N . SER A 1 155 ? -62.423 -4.402 34.194 1.00 70.00 155 SER A N 1
ATOM 1232 C CA . SER A 1 155 ? -63.318 -4.565 35.347 1.00 70.00 155 SER A CA 1
ATOM 1233 C C . SER A 1 155 ? -64.473 -3.555 35.362 1.00 70.00 155 SER A C 1
ATOM 1235 O O . SER A 1 155 ? -65.587 -3.904 35.756 1.00 70.00 155 SER A O 1
ATOM 1237 N N . ALA A 1 156 ? -64.241 -2.331 34.874 1.00 67.12 156 ALA A N 1
ATOM 1238 C CA . ALA A 1 156 ? -65.276 -1.310 34.751 1.00 67.12 156 ALA A CA 1
ATOM 1239 C C . ALA A 1 156 ? -66.341 -1.721 33.717 1.00 67.12 156 ALA A C 1
ATOM 1241 O O . ALA A 1 156 ? -67.531 -1.637 34.009 1.00 67.12 156 ALA A O 1
ATOM 1242 N N . GLU A 1 157 ? -65.927 -2.285 32.580 1.00 61.72 157 GLU A N 1
ATOM 1243 C CA . GLU A 1 157 ? -66.840 -2.807 31.550 1.00 61.72 157 GLU A CA 1
ATOM 1244 C C . GLU A 1 157 ? -67.581 -4.082 32.000 1.00 61.72 157 GLU A C 1
ATOM 1246 O O . GLU A 1 157 ? -68.777 -4.241 31.752 1.00 61.72 157 GLU A O 1
ATOM 1251 N N . LEU A 1 158 ? -66.913 -4.986 32.732 1.00 58.59 158 LEU A N 1
ATOM 1252 C CA . LEU A 1 158 ? -67.543 -6.211 33.250 1.00 58.59 158 LEU A CA 1
ATOM 1253 C C . LEU A 1 158 ? -68.580 -5.946 34.354 1.00 58.59 158 LEU A C 1
ATOM 1255 O O . LEU A 1 158 ? -69.524 -6.721 34.487 1.00 58.59 158 LEU A O 1
ATOM 1259 N N . SER A 1 159 ? -68.442 -4.859 35.122 1.00 56.59 159 SER A N 1
ATOM 1260 C CA . SER A 1 159 ? -69.449 -4.457 36.119 1.00 56.59 159 SER A CA 1
ATOM 1261 C C . SER A 1 159 ? -70.669 -3.758 35.509 1.00 56.59 159 SER A C 1
ATOM 1263 O O . SER A 1 159 ? -71.751 -3.813 36.089 1.00 56.59 159 SER A O 1
ATOM 1265 N N . GLN A 1 160 ? -70.531 -3.153 34.325 1.00 57.00 160 GLN A N 1
ATOM 1266 C CA . GLN A 1 160 ? -71.648 -2.537 33.601 1.00 57.00 160 GLN A CA 1
ATOM 1267 C C . GLN A 1 160 ? -72.515 -3.556 32.847 1.00 57.00 160 GLN A C 1
ATOM 1269 O O . GLN A 1 160 ? -73.697 -3.305 32.632 1.00 57.00 160 GLN A O 1
ATOM 1274 N N . ASN A 1 161 ? -71.955 -4.716 32.492 1.00 53.25 161 ASN A N 1
ATOM 1275 C CA . ASN A 1 161 ? -72.640 -5.770 31.738 1.00 53.25 161 ASN A CA 1
ATOM 1276 C C . ASN A 1 161 ? -73.062 -6.979 32.589 1.00 53.25 161 ASN A C 1
ATOM 1278 O O . ASN A 1 161 ? -73.199 -8.084 32.064 1.00 53.25 161 ASN A O 1
ATOM 1282 N N . GLN A 1 162 ? -73.308 -6.802 33.892 1.00 51.12 162 GLN A N 1
ATOM 1283 C CA . GLN A 1 162 ? -74.039 -7.814 34.654 1.00 51.12 162 GLN A CA 1
ATOM 1284 C C . GLN A 1 162 ? -75.535 -7.703 34.294 1.00 51.12 162 GLN A C 1
ATOM 1286 O O . GLN A 1 162 ? -76.169 -6.726 34.697 1.00 51.12 162 GLN A O 1
ATOM 1291 N N . PRO A 1 163 ? -76.144 -8.657 33.556 1.00 53.19 163 PRO A N 1
ATOM 1292 C CA . PRO A 1 163 ? -77.591 -8.682 33.433 1.00 53.19 163 PRO A CA 1
ATOM 1293 C C . PRO A 1 163 ? -78.157 -8.926 34.831 1.00 53.19 163 PRO A C 1
ATOM 1295 O O . PRO A 1 163 ? -77.864 -9.932 35.482 1.00 53.19 163 PRO A O 1
ATOM 1298 N N . SER A 1 164 ? -78.947 -7.974 35.310 1.00 46.75 164 SER A N 1
ATOM 1299 C CA . SER A 1 164 ? -79.840 -8.157 36.441 1.00 46.75 164 SER A CA 1
ATOM 1300 C C . SER A 1 164 ? -80.805 -9.296 36.104 1.00 46.75 164 SER A C 1
ATOM 1302 O O . SER A 1 164 ? -81.830 -9.073 35.463 1.00 46.75 164 SER A O 1
ATOM 1304 N N . ASN A 1 165 ? -80.443 -10.522 36.488 1.00 46.81 165 ASN A N 1
ATOM 1305 C CA . ASN A 1 165 ? -81.348 -11.663 36.506 1.00 46.81 165 ASN A CA 1
ATOM 1306 C C . ASN A 1 165 ? -82.450 -11.382 37.538 1.00 46.81 165 ASN A C 1
ATOM 1308 O O . ASN A 1 165 ? -82.220 -11.499 38.744 1.00 46.81 165 ASN A O 1
ATOM 1312 N N . THR A 1 166 ? -83.624 -11.005 37.040 1.00 39.84 166 THR A N 1
ATOM 1313 C CA . THR A 1 166 ? -84.930 -11.319 37.637 1.00 39.84 166 THR A CA 1
ATOM 1314 C C . THR A 1 166 ? -85.517 -12.524 36.932 1.00 39.84 166 THR A C 1
ATOM 1316 O O . THR A 1 166 ? -85.451 -12.521 35.681 1.00 39.84 166 THR A O 1
#

Foldseek 3Di:
DDDDPDPPDPDPPPDPQLFAPLLDPPHPLLCVAVCVVVVVSLCGPNDPVSVVVNLVCLLPHPCLVSVQVSSCSSNVDPVSVVVSVVSSVVSCVVVVVVVVVVVVVVVVVVVVVVVVVVPPPPDDDDDDDDDDDDDDDDPDPPVVVVVVVVVVVVVVVVVVPDPPDD